Protein AF-A0A7Y8Q526-F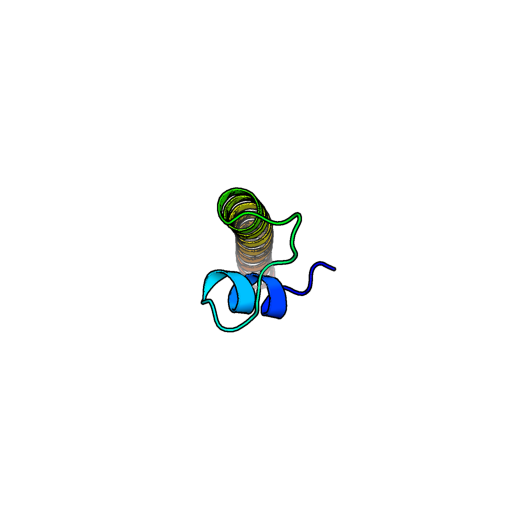1 (afdb_monomer)

Solvent-accessible surface area (backbone atoms only — not comparable to full-atom values): 3223 Å² total; per-residue (Å²): 128,81,59,63,67,56,57,50,31,34,76,69,67,76,35,83,71,55,97,90,55,54,70,67,60,52,51,53,52,48,54,52,54,50,51,54,51,52,51,51,48,55,48,50,55,52,52,58,56,60,77,75,110

Mean predicted aligned error: 8.11 Å

Structure (mmCIF, N/CA/C/O backbone):
data_AF-A0A7Y8Q526-F1
#
_entry.id   AF-A0A7Y8Q526-F1
#
loop_
_atom_site.group_PDB
_atom_site.id
_atom_site.type_symbol
_atom_site.label_atom_id
_atom_site.label_alt_id
_atom_site.label_comp_id
_atom_site.label_asym_id
_atom_site.label_entity_id
_atom_site.label_seq_id
_atom_site.pdbx_PDB_ins_code
_atom_site.Cartn_x
_atom_site.Cartn_y
_atom_site.Cartn_z
_atom_site.occupancy
_atom_site.B_iso_or_equiv
_atom_site.auth_seq_id
_atom_site.auth_comp_id
_atom_site.auth_asym_id
_atom_site.auth_atom_id
_atom_site.pdbx_PDB_model_num
ATOM 1 N N . MET A 1 1 ? -10.495 0.891 -5.295 1.00 50.44 1 MET A N 1
ATOM 2 C CA . MET A 1 1 ? -9.654 0.179 -4.315 1.00 50.44 1 MET A CA 1
ATOM 3 C C . MET A 1 1 ? -8.343 -0.108 -5.013 1.00 50.44 1 MET A C 1
ATOM 5 O O . MET A 1 1 ? -8.362 -0.880 -5.965 1.00 50.44 1 MET A O 1
ATOM 9 N N . THR A 1 2 ? -7.264 0.589 -4.647 1.00 62.09 2 THR A N 1
ATOM 10 C CA . THR A 1 2 ? -5.919 0.216 -5.106 1.00 62.09 2 THR A CA 1
ATOM 11 C C . THR A 1 2 ? -5.691 -1.230 -4.682 1.00 62.09 2 THR A C 1
ATOM 13 O O . THR A 1 2 ? -5.982 -1.601 -3.543 1.00 62.09 2 THR A O 1
ATOM 16 N N . ASP A 1 3 ? -5.262 -2.068 -5.618 1.00 82.94 3 ASP A N 1
ATOM 17 C CA . ASP A 1 3 ? -5.033 -3.483 -5.367 1.00 82.94 3 ASP A CA 1
ATOM 18 C C . ASP A 1 3 ? -3.760 -3.604 -4.514 1.00 82.94 3 ASP A C 1
ATOM 20 O O . ASP A 1 3 ? -2.646 -3.652 -5.028 1.00 82.94 3 ASP A O 1
ATOM 24 N N . LEU A 1 4 ? -3.925 -3.558 -3.187 1.00 84.75 4 LEU A N 1
ATOM 25 C CA . LEU A 1 4 ? -2.855 -3.595 -2.177 1.00 84.75 4 LEU A CA 1
ATOM 26 C C . LEU A 1 4 ? -1.831 -4.700 -2.445 1.00 84.75 4 LEU A C 1
ATOM 28 O O . LEU A 1 4 ? -0.634 -4.532 -2.215 1.00 84.75 4 LEU A O 1
ATOM 32 N N . LYS A 1 5 ? -2.318 -5.832 -2.960 1.00 86.12 5 LYS A N 1
ATOM 33 C CA . LYS A 1 5 ? -1.483 -6.954 -3.364 1.00 86.12 5 LYS A CA 1
ATOM 34 C C . LYS A 1 5 ? -0.533 -6.565 -4.497 1.00 86.12 5 LYS A C 1
ATOM 36 O O . LYS A 1 5 ? 0.651 -6.842 -4.377 1.00 86.12 5 LYS A O 1
ATOM 41 N N . LYS A 1 6 ? -1.022 -5.883 -5.535 1.00 88.31 6 LYS A N 1
ATOM 42 C CA . LYS A 1 6 ? -0.191 -5.405 -6.652 1.00 88.31 6 LYS A CA 1
ATOM 43 C C . LYS A 1 6 ? 0.815 -4.358 -6.202 1.00 88.31 6 LYS A C 1
ATOM 45 O O . LYS A 1 6 ? 1.971 -4.436 -6.583 1.00 88.31 6 LYS A O 1
ATOM 50 N N . LEU A 1 7 ? 0.406 -3.412 -5.355 1.00 89.00 7 LEU A N 1
ATOM 51 C CA . LEU A 1 7 ? 1.321 -2.401 -4.808 1.00 89.00 7 LEU A CA 1
ATOM 52 C C . LEU A 1 7 ? 2.486 -3.055 -4.048 1.00 89.00 7 LEU A C 1
ATOM 54 O O . LEU A 1 7 ? 3.649 -2.739 -4.280 1.00 89.00 7 LEU A O 1
ATOM 58 N N . ARG A 1 8 ? 2.173 -4.037 -3.197 1.00 89.00 8 ARG A N 1
ATOM 59 C CA . ARG A 1 8 ? 3.172 -4.836 -2.482 1.00 89.00 8 ARG A CA 1
ATOM 60 C C . ARG A 1 8 ? 4.035 -5.671 -3.431 1.00 89.00 8 ARG A C 1
ATOM 62 O O . ARG A 1 8 ? 5.243 -5.749 -3.240 1.00 89.00 8 ARG A O 1
ATOM 69 N N . ASP A 1 9 ? 3.432 -6.322 -4.420 1.00 89.88 9 ASP A N 1
ATOM 70 C CA . ASP A 1 9 ? 4.148 -7.190 -5.357 1.00 89.88 9 ASP A CA 1
ATOM 71 C C . ASP A 1 9 ? 5.095 -6.360 -6.255 1.00 89.88 9 ASP A C 1
ATOM 73 O O . ASP A 1 9 ? 6.213 -6.809 -6.514 1.00 89.88 9 ASP A O 1
ATOM 77 N N . LYS A 1 10 ? 4.725 -5.120 -6.618 1.00 90.19 10 LYS A N 1
ATOM 78 C CA . LYS A 1 10 ? 5.607 -4.137 -7.277 1.00 90.19 10 LYS A CA 1
ATOM 79 C C . LYS A 1 10 ? 6.767 -3.694 -6.380 1.00 90.19 10 LYS A C 1
ATOM 81 O O . LYS A 1 10 ? 7.913 -3.751 -6.813 1.00 90.19 10 LYS A O 1
ATOM 86 N N . LEU A 1 11 ? 6.501 -3.331 -5.119 1.00 88.25 11 LEU A N 1
ATOM 87 C CA . LEU A 1 11 ? 7.547 -2.954 -4.150 1.00 88.25 11 LEU A CA 1
ATOM 88 C C . LEU A 1 11 ? 8.516 -4.104 -3.836 1.00 88.25 11 LEU A C 1
ATOM 90 O O . LEU A 1 11 ? 9.705 -3.882 -3.636 1.00 88.25 11 LEU A O 1
ATOM 94 N N . ASN A 1 12 ? 8.030 -5.346 -3.838 1.00 89.38 12 ASN A N 1
ATOM 95 C CA . ASN A 1 12 ? 8.858 -6.540 -3.657 1.00 89.38 12 ASN A CA 1
ATOM 96 C C . ASN A 1 12 ? 9.604 -6.966 -4.937 1.00 89.38 12 ASN A C 1
ATOM 98 O O . ASN A 1 12 ? 10.280 -7.996 -4.928 1.00 89.38 12 ASN A O 1
ATOM 102 N N . GLY A 1 13 ? 9.433 -6.253 -6.057 1.00 85.12 13 GLY A N 1
ATOM 103 C CA . GLY A 1 13 ? 10.019 -6.609 -7.355 1.00 85.12 13 GLY A CA 1
ATOM 104 C C . GLY A 1 13 ? 9.478 -7.914 -7.952 1.00 85.12 13 GLY A C 1
ATOM 105 O O . GLY A 1 13 ? 10.091 -8.491 -8.848 1.00 85.12 13 GLY A O 1
ATOM 106 N N . THR A 1 14 ? 8.348 -8.409 -7.442 1.00 89.62 14 THR A N 1
ATOM 107 C CA . THR A 1 14 ? 7.657 -9.606 -7.950 1.00 89.62 14 THR A CA 1
ATOM 108 C C . THR A 1 14 ? 6.763 -9.264 -9.147 1.00 89.62 14 THR A C 1
ATOM 110 O O . THR A 1 14 ? 6.512 -10.117 -9.997 1.00 89.62 14 THR A O 1
ATOM 113 N N . GLU A 1 15 ? 6.317 -8.010 -9.239 1.00 87.56 15 GLU A N 1
ATOM 114 C CA . GLU A 1 15 ? 5.588 -7.440 -10.372 1.00 87.56 15 GLU A CA 1
ATOM 115 C C . GLU A 1 15 ? 6.370 -6.248 -10.945 1.00 87.56 15 GLU A C 1
ATOM 117 O O . GLU A 1 15 ? 7.027 -5.510 -10.212 1.00 87.56 15 GLU A O 1
ATOM 122 N N . LEU A 1 16 ? 6.331 -6.070 -12.268 1.00 87.81 16 LEU A N 1
ATOM 123 C CA . LEU A 1 16 ? 7.005 -4.950 -12.925 1.00 87.81 16 LEU A CA 1
ATOM 124 C C . LEU A 1 16 ? 6.233 -3.649 -12.693 1.00 87.81 16 LEU A C 1
ATOM 126 O O . LEU A 1 16 ? 5.004 -3.617 -12.780 1.00 87.81 16 LEU A O 1
ATOM 130 N N . MET A 1 17 ? 6.976 -2.570 -12.454 1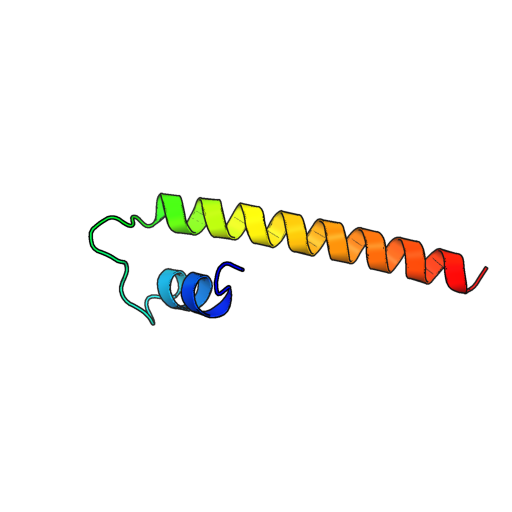.00 87.25 17 MET A N 1
ATOM 131 C CA . MET A 1 17 ? 6.427 -1.217 -12.454 1.00 87.25 17 MET A CA 1
ATOM 132 C C . MET A 1 17 ? 5.972 -0.840 -13.865 1.00 87.25 17 MET A C 1
ATOM 134 O O . MET A 1 17 ? 6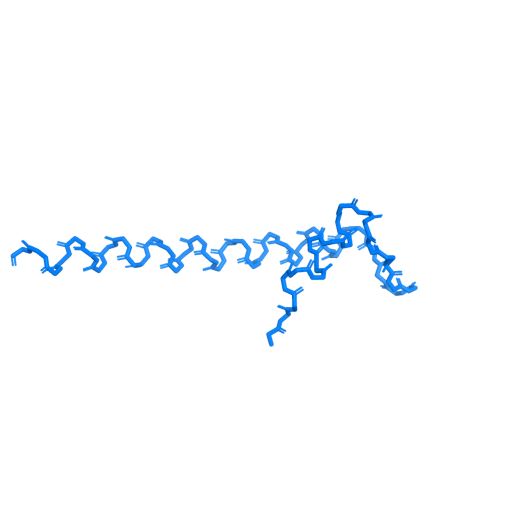.590 -1.238 -14.861 1.00 87.25 17 MET A O 1
ATOM 138 N N . ALA A 1 18 ? 4.884 -0.081 -13.956 1.00 87.56 18 ALA A N 1
ATOM 139 C CA . ALA A 1 18 ? 4.488 0.529 -15.211 1.00 87.56 18 ALA A CA 1
ATOM 140 C C . ALA A 1 18 ? 5.551 1.557 -15.660 1.00 87.56 18 ALA A C 1
ATOM 142 O O . ALA A 1 18 ? 6.312 2.059 -14.834 1.00 87.56 18 ALA A O 1
ATOM 143 N N . PRO A 1 19 ? 5.637 1.885 -16.962 1.00 86.38 19 PRO A N 1
ATOM 144 C CA . PRO A 1 19 ? 6.661 2.799 -17.481 1.00 86.38 19 PRO A CA 1
ATOM 145 C C . PRO A 1 19 ? 6.610 4.216 -16.889 1.00 86.38 19 PRO A C 1
ATOM 147 O O . PRO A 1 19 ? 7.587 4.954 -16.979 1.00 86.38 19 PRO A O 1
ATOM 150 N N . ASP A 1 20 ? 5.458 4.602 -16.348 1.00 89.19 20 ASP A N 1
ATOM 151 C CA . ASP A 1 20 ? 5.159 5.879 -15.705 1.00 89.19 20 ASP A CA 1
ATOM 152 C C . ASP A 1 20 ? 5.228 5.824 -14.170 1.00 89.19 20 ASP A C 1
ATOM 154 O O . ASP A 1 20 ? 5.084 6.855 -13.516 1.00 89.19 20 ASP A O 1
ATOM 158 N N . GLU A 1 21 ? 5.474 4.649 -13.592 1.00 86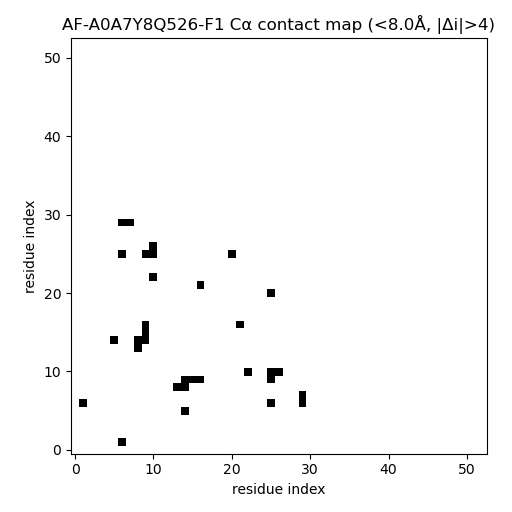.75 21 GLU A N 1
ATOM 159 C CA . GLU A 1 21 ? 5.641 4.469 -12.153 1.00 86.75 21 GLU A CA 1
ATOM 160 C C . GLU A 1 21 ? 7.126 4.503 -11.780 1.00 86.75 21 GLU A C 1
ATOM 162 O O . GLU A 1 21 ? 7.974 3.889 -12.432 1.00 86.75 21 GLU A O 1
ATOM 167 N N . ASN A 1 22 ? 7.441 5.195 -10.686 1.00 88.56 22 ASN A N 1
ATOM 168 C CA . ASN A 1 22 ? 8.737 5.107 -10.029 1.00 88.56 22 ASN A CA 1
ATOM 169 C C . ASN A 1 22 ? 8.578 4.542 -8.609 1.00 88.56 22 ASN A C 1
ATOM 171 O O . ASN A 1 22 ? 7.479 4.474 -8.053 1.00 88.56 22 ASN A O 1
ATOM 175 N N . GLU A 1 23 ? 9.696 4.130 -8.020 1.00 88.12 23 GLU A N 1
ATOM 176 C CA . GLU A 1 23 ? 9.722 3.531 -6.685 1.00 88.12 23 GLU A CA 1
ATOM 177 C C . GLU A 1 23 ? 9.211 4.498 -5.602 1.00 88.12 23 GLU A C 1
ATOM 179 O O . GLU A 1 23 ? 8.466 4.088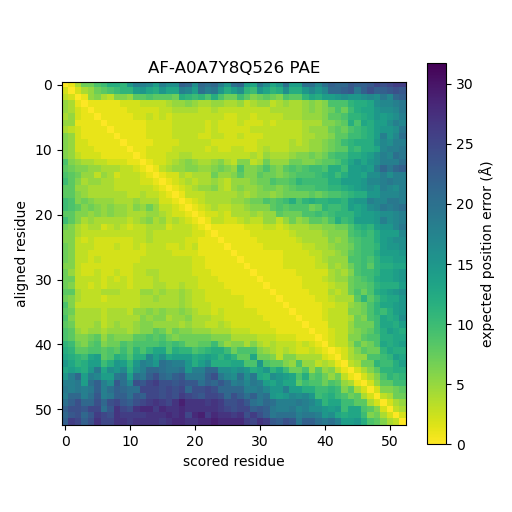 -4.714 1.00 88.12 23 GLU A O 1
ATOM 184 N N . GLU A 1 24 ? 9.532 5.792 -5.709 1.00 91.19 24 GLU A N 1
ATOM 185 C CA . GLU A 1 24 ? 9.089 6.822 -4.758 1.00 91.19 24 GLU A CA 1
ATOM 186 C C . GLU A 1 24 ? 7.558 6.940 -4.696 1.00 91.19 24 GLU A C 1
ATOM 188 O O . GLU A 1 24 ? 6.990 6.941 -3.606 1.00 91.19 24 GLU A O 1
ATOM 193 N N . MET A 1 25 ? 6.873 6.947 -5.844 1.00 91.69 25 MET A N 1
ATOM 194 C CA . MET A 1 25 ? 5.410 6.997 -5.922 1.00 91.69 25 MET A CA 1
ATOM 195 C C . MET A 1 25 ? 4.760 5.765 -5.289 1.00 91.69 25 MET A C 1
ATOM 197 O O . MET A 1 25 ? 3.758 5.887 -4.583 1.00 91.69 25 MET A O 1
ATOM 201 N N . LEU A 1 26 ? 5.333 4.577 -5.503 1.00 90.06 26 LEU A N 1
ATOM 202 C CA . LEU A 1 26 ? 4.824 3.343 -4.901 1.00 90.06 26 LEU A CA 1
ATOM 203 C C . LEU A 1 26 ? 5.027 3.332 -3.381 1.00 90.06 26 LEU A C 1
ATOM 205 O O . LEU A 1 26 ? 4.154 2.869 -2.647 1.00 90.06 26 LEU A O 1
ATOM 209 N N . ILE A 1 27 ? 6.151 3.866 -2.896 1.00 91.00 27 ILE A N 1
ATOM 210 C CA . ILE A 1 27 ? 6.415 4.015 -1.460 1.00 91.00 27 ILE A CA 1
ATOM 211 C C . ILE A 1 27 ? 5.438 5.017 -0.831 1.00 91.00 27 ILE A C 1
ATOM 213 O O . ILE A 1 27 ? 4.893 4.749 0.241 1.00 91.00 27 ILE A O 1
ATOM 217 N N . GLU A 1 28 ? 5.184 6.154 -1.481 1.00 92.75 28 GLU A N 1
ATOM 218 C CA . GLU A 1 28 ? 4.202 7.138 -1.011 1.00 92.75 28 GLU A CA 1
ATOM 219 C C . GLU A 1 28 ? 2.793 6.544 -0.940 1.00 92.75 28 GLU A C 1
ATOM 221 O O . GLU A 1 28 ? 2.109 6.692 0.078 1.00 92.75 28 GLU A O 1
ATOM 226 N N . GLU A 1 29 ? 2.369 5.824 -1.982 1.00 90.62 29 GLU A N 1
ATOM 227 C CA . GLU A 1 29 ? 1.065 5.165 -1.994 1.00 90.62 29 GLU A CA 1
ATOM 228 C C . GLU A 1 29 ? 0.976 4.089 -0.904 1.00 90.62 29 GLU A C 1
ATOM 230 O O . GLU A 1 29 ? -0.027 4.013 -0.191 1.00 90.62 29 GLU A O 1
ATOM 235 N N . TRP A 1 30 ? 2.043 3.314 -0.698 1.00 90.88 30 TRP A N 1
ATOM 236 C CA . TRP A 1 30 ? 2.105 2.311 0.363 1.00 90.88 30 TRP A CA 1
ATOM 237 C C . TRP A 1 30 ? 1.975 2.935 1.747 1.00 90.88 30 TRP A C 1
ATOM 239 O O . TRP A 1 30 ? 1.157 2.481 2.546 1.00 90.88 30 TRP A O 1
ATOM 249 N N . ASN A 1 31 ? 2.720 4.005 2.019 1.00 91.06 31 ASN A N 1
ATOM 250 C CA . ASN A 1 31 ? 2.657 4.706 3.296 1.00 91.06 31 ASN A CA 1
ATOM 251 C C . ASN A 1 31 ? 1.266 5.290 3.551 1.00 91.06 31 ASN A C 1
ATOM 253 O O . ASN A 1 31 ? 0.770 5.210 4.677 1.00 91.06 31 ASN A O 1
ATOM 257 N N . ARG A 1 32 ? 0.610 5.830 2.515 1.00 92.25 32 ARG A N 1
ATOM 258 C CA . ARG A 1 32 ? -0.757 6.349 2.636 1.00 92.25 32 ARG A CA 1
ATOM 259 C C . ARG A 1 32 ? -1.735 5.243 3.015 1.00 92.25 32 ARG A C 1
ATOM 261 O O . ARG A 1 32 ? -2.456 5.381 3.999 1.00 92.25 32 ARG A O 1
ATOM 268 N N . VAL A 1 33 ? -1.726 4.132 2.278 1.00 89.06 33 VAL A N 1
ATOM 269 C CA . VAL A 1 33 ? -2.649 3.020 2.540 1.00 89.06 33 VAL A CA 1
ATOM 270 C C . VAL A 1 33 ? -2.346 2.357 3.886 1.00 89.06 33 VAL A C 1
ATOM 272 O O . VAL A 1 33 ? -3.266 2.021 4.625 1.00 89.06 33 VAL A O 1
ATOM 275 N N . HIS A 1 34 ? -1.074 2.217 4.254 1.00 88.50 34 HIS A N 1
ATOM 276 C CA . HIS A 1 34 ? -0.683 1.689 5.558 1.00 88.50 34 HIS A CA 1
ATOM 277 C C . HIS A 1 34 ? -1.175 2.585 6.704 1.00 88.50 34 HIS A C 1
ATOM 279 O O . HIS A 1 34 ? -1.675 2.078 7.705 1.00 88.50 34 HIS A O 1
ATOM 285 N N . ALA A 1 35 ? -1.075 3.911 6.569 1.00 88.19 35 ALA A N 1
ATOM 286 C CA . ALA A 1 35 ? -1.592 4.845 7.566 1.00 88.19 35 ALA A CA 1
ATOM 287 C C . ALA A 1 35 ? -3.125 4.784 7.678 1.00 88.19 35 ALA A C 1
ATOM 289 O O . ALA A 1 35 ? -3.652 4.783 8.790 1.00 88.19 35 ALA A O 1
ATOM 290 N N . GLU A 1 36 ? -3.839 4.684 6.551 1.00 89.00 36 GLU A N 1
ATOM 291 C CA . GLU A 1 36 ? -5.297 4.494 6.529 1.00 89.00 36 GLU A CA 1
ATOM 292 C C . GLU A 1 36 ? -5.700 3.187 7.242 1.00 89.00 36 GLU A C 1
ATOM 294 O O . GLU A 1 36 ? -6.613 3.188 8.068 1.00 89.00 36 GLU A O 1
ATOM 299 N N . LEU A 1 37 ? -4.989 2.083 6.990 1.00 85.75 37 LEU A N 1
ATOM 300 C CA . LEU A 1 37 ? -5.244 0.791 7.636 1.00 85.75 37 LEU A CA 1
ATOM 301 C C . LEU A 1 37 ? -4.940 0.804 9.139 1.00 85.75 37 LEU A C 1
ATOM 303 O O . LEU A 1 37 ? -5.728 0.271 9.918 1.00 85.75 37 LEU A O 1
ATOM 307 N N . GLU A 1 38 ? -3.839 1.425 9.563 1.00 84.06 38 GLU A N 1
ATOM 308 C CA . GLU A 1 38 ? -3.516 1.563 10.989 1.00 84.06 38 GLU A CA 1
ATOM 309 C C . GLU A 1 38 ? -4.513 2.477 11.713 1.00 84.06 38 GLU A C 1
ATOM 311 O O . GLU A 1 38 ? -4.886 2.198 12.851 1.00 84.06 38 GLU A O 1
ATOM 316 N N . ALA A 1 39 ? -5.010 3.531 11.059 1.00 86.06 39 ALA A N 1
ATOM 317 C CA . ALA A 1 39 ? -6.060 4.379 11.619 1.00 86.06 39 ALA A CA 1
ATOM 318 C C . ALA A 1 39 ? -7.373 3.605 11.818 1.00 86.06 39 ALA A C 1
ATOM 320 O O . ALA A 1 39 ? -7.976 3.702 12.888 1.00 86.06 39 ALA A O 1
ATOM 321 N N . LEU A 1 40 ? -7.769 2.796 10.827 1.00 81.69 40 LEU A N 1
ATOM 322 C CA . LEU A 1 40 ? -8.936 1.913 10.914 1.00 81.69 40 LEU A CA 1
ATOM 323 C C . LEU A 1 40 ? -8.766 0.854 12.006 1.00 81.69 40 LEU A C 1
ATOM 325 O O . LEU A 1 40 ? -9.689 0.620 12.778 1.00 81.69 40 LEU A O 1
ATOM 329 N N . LYS A 1 41 ? -7.580 0.250 12.120 1.00 78.56 41 LYS A N 1
ATOM 330 C CA . LYS A 1 41 ? -7.263 -0.702 13.189 1.00 78.56 41 LYS A CA 1
ATOM 331 C C . LYS A 1 41 ? -7.341 -0.046 14.567 1.00 78.56 41 LYS A C 1
ATOM 333 O O . LYS A 1 41 ? -7.934 -0.609 15.478 1.00 78.56 41 LYS A O 1
ATOM 338 N N . ALA A 1 42 ? -6.788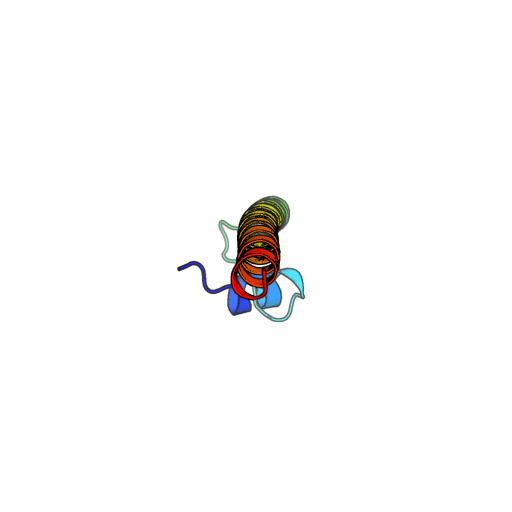 1.155 14.721 1.00 74.38 42 ALA A N 1
ATOM 339 C CA . ALA A 1 42 ? -6.857 1.898 15.975 1.00 74.38 42 ALA A CA 1
ATOM 340 C C . ALA A 1 42 ? -8.297 2.311 16.327 1.00 74.38 42 ALA A C 1
ATOM 342 O O . ALA A 1 42 ? -8.634 2.426 17.503 1.00 74.38 42 ALA A O 1
ATOM 343 N N . GLU A 1 43 ? -9.151 2.565 15.335 1.00 71.69 43 GLU A N 1
ATOM 344 C CA . GLU A 1 43 ? -10.580 2.811 15.544 1.00 71.69 43 GLU A CA 1
ATOM 345 C C . GLU A 1 43 ? -11.331 1.539 15.949 1.00 71.69 43 GLU A C 1
ATOM 347 O O . GLU A 1 43 ? -12.114 1.577 16.897 1.00 71.69 43 GLU A O 1
ATOM 352 N N . ASP A 1 44 ? -11.040 0.409 15.305 1.00 66.62 44 ASP A N 1
ATOM 353 C CA . ASP A 1 44 ? -11.602 -0.898 15.650 1.00 66.62 44 ASP A CA 1
ATOM 354 C C . ASP A 1 44 ? -11.185 -1.341 17.062 1.00 66.62 44 ASP A C 1
ATOM 356 O O . ASP A 1 44 ? -12.030 -1.748 17.855 1.00 66.62 44 ASP A O 1
ATOM 360 N N . GLU A 1 45 ? -9.917 -1.154 17.445 1.00 64.69 45 GLU A N 1
ATOM 361 C CA . GLU A 1 45 ? -9.432 -1.419 18.807 1.00 64.69 45 GLU A CA 1
ATOM 362 C C . GLU A 1 45 ? -10.130 -0.534 19.854 1.00 64.69 45 GLU A C 1
ATOM 364 O O . GLU A 1 45 ? -10.483 -1.020 20.931 1.00 64.69 45 GLU A O 1
ATOM 369 N N . ARG A 1 46 ? -10.385 0.747 19.548 1.00 61.12 46 ARG A N 1
ATOM 370 C CA . ARG A 1 46 ? -11.150 1.643 20.437 1.00 61.12 46 ARG A CA 1
ATOM 371 C C . ARG A 1 46 ? -12.612 1.203 20.569 1.00 61.1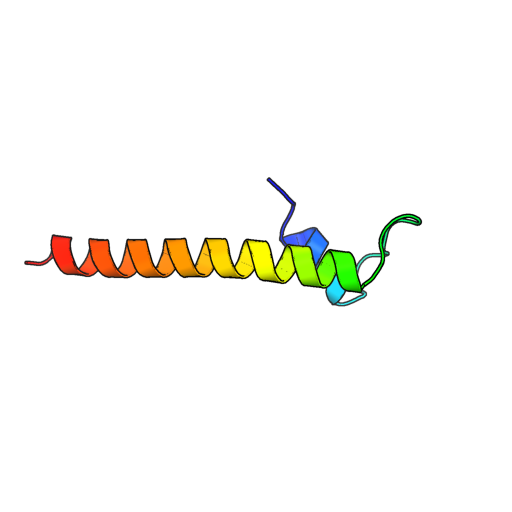2 46 ARG A C 1
ATOM 373 O O . ARG A 1 46 ? -13.109 1.117 21.689 1.00 61.12 46 ARG A O 1
ATOM 380 N N . ASN A 1 47 ? -13.267 0.859 19.461 1.00 56.72 47 ASN A N 1
ATOM 381 C CA . ASN A 1 47 ? -14.647 0.360 19.463 1.00 56.72 47 ASN A CA 1
ATOM 382 C C . ASN A 1 47 ? -14.771 -0.998 20.177 1.00 56.72 47 ASN A C 1
ATOM 384 O O . ASN A 1 47 ? -15.741 -1.244 20.895 1.00 56.72 47 ASN A O 1
ATOM 388 N N . TYR A 1 48 ? -13.770 -1.872 20.045 1.00 54.50 48 TYR A N 1
ATOM 389 C CA . TYR A 1 48 ? -13.723 -3.155 20.744 1.00 54.50 48 TYR A CA 1
ATOM 390 C C . TYR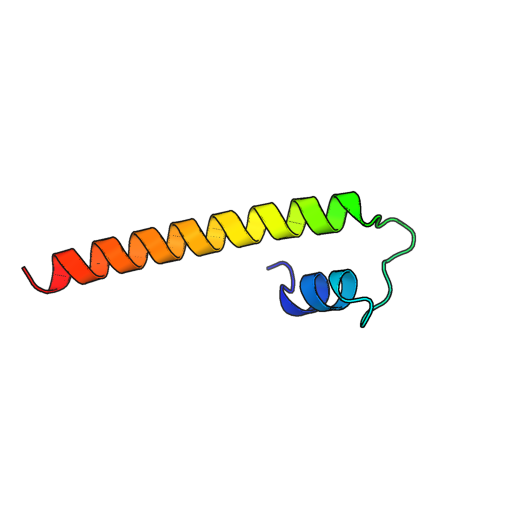 A 1 48 ? -13.620 -2.987 22.271 1.00 54.50 48 TYR A C 1
ATOM 392 O O . TYR A 1 48 ? -14.207 -3.776 23.016 1.00 54.50 48 TYR A O 1
ATOM 400 N N . VAL A 1 49 ? -12.924 -1.948 22.751 1.00 54.50 49 VAL A N 1
ATOM 401 C CA . VAL A 1 49 ? -12.863 -1.605 24.183 1.00 54.50 49 VAL A CA 1
ATOM 402 C C . VAL A 1 49 ? -14.201 -1.049 24.691 1.00 54.50 49 VAL A C 1
ATOM 404 O O . VAL A 1 49 ? -14.623 -1.430 25.782 1.00 54.50 49 VAL A O 1
ATOM 407 N N . GLU A 1 50 ? -14.909 -0.224 23.912 1.00 53.94 50 GLU A N 1
ATOM 408 C CA . GLU A 1 50 ? -16.218 0.323 24.316 1.00 53.94 50 GLU A CA 1
ATOM 409 C C . GLU A 1 50 ? -17.352 -0.721 24.328 1.00 53.94 50 GLU A C 1
ATOM 411 O O . GLU A 1 50 ? -18.270 -0.612 25.136 1.00 53.94 50 GLU A O 1
ATOM 416 N N . CYS A 1 51 ? -17.292 -1.783 23.516 1.00 49.53 51 CYS A N 1
ATOM 417 C CA . CYS A 1 51 ? -18.336 -2.822 23.490 1.00 49.53 51 CYS A CA 1
ATOM 418 C C . CYS A 1 51 ? -18.267 -3.875 24.620 1.00 49.53 51 CYS A C 1
ATOM 420 O O . CYS A 1 51 ? -19.130 -4.754 24.676 1.00 49.53 51 CYS A O 1
ATOM 422 N N . ARG A 1 52 ? -17.276 -3.822 25.524 1.00 49.84 52 ARG A N 1
ATOM 423 C CA . ARG A 1 52 ? -17.211 -4.675 26.736 1.00 49.84 52 ARG A CA 1
ATOM 424 C C . ARG A 1 52 ? -17.331 -3.906 28.063 1.00 49.84 52 ARG A C 1
ATOM 426 O O . ARG A 1 52 ? -17.130 -4.523 29.111 1.00 49.84 52 ARG A O 1
ATOM 433 N N . GLY A 1 53 ? -17.628 -2.606 28.018 1.00 46.81 53 GLY A N 1
ATOM 434 C CA . GLY A 1 53 ? -17.850 -1.758 29.198 1.00 46.81 53 GLY A CA 1
ATOM 435 C C . GLY A 1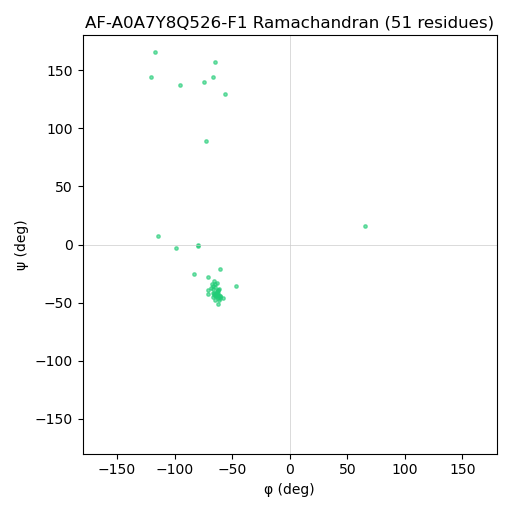 53 ? -19.263 -1.857 29.751 1.00 46.81 53 GLY A C 1
ATOM 436 O O . GLY A 1 53 ? -20.209 -1.735 28.945 1.00 46.81 53 GLY A O 1
#

pLDDT: mean 80.21, std 14.0, range [46.81, 92.75]

Foldseek 3Di:
DPPLVQLVCCQVVVDPDDPPDDNVVSVVVNVVVVVVVVVVVVVVVVVVVVVVD

Radius of gyration: 15.39 Å; Cα contacts (8 Å, |Δi|>4): 16; chains: 1; bounding box: 28×17×47 Å

Secondary structure (DSSP, 8-state):
---HHHHHHHHTTSSPPPTT--HHHHHHHHHHHHHHHHHHHHHHHHHHHHTT-

Nearest PDB structures (foldseek):
  5f5p-assembly1_A  TM=7.371E-01  e=6.198E+00  Homo sapiens
  5f4y-assembly1_A  TM=7.228E-01  e=7.692E+00  Homo sapiens

Sequence (53 aa):
MTDLKKLRDKLNGTELMAPDENEEMLIEEWNRVHAELEALKAEDERNYVECRG